Protein AF-A0A1Q9P280-F1 (afdb_monomer_lite)

Foldseek 3Di:
DKDKDKWWWADDPDQKIKTWDPLCSCVVLVDDFFKWWWFKQAPVRDTDTDIWGWDDDPSTIMTMDGPRRDHHGDMIMIITDSVRGDHDPPPPPPPPPDPPDDDPDPDDDDDDDDD

Structure (mmCIF, N/CA/C/O backbone):
data_AF-A0A1Q9P280-F1
#
_entry.id   AF-A0A1Q9P280-F1
#
loop_
_atom_site.group_PDB
_atom_site.id
_atom_site.type_symbol
_atom_site.label_atom_id
_atom_site.label_alt_id
_atom_site.label_comp_id
_atom_site.label_asym_id
_atom_site.label_entity_id
_atom_site.label_seq_id
_atom_site.pdbx_PDB_ins_code
_atom_site.Cartn_x
_atom_site.Cartn_y
_atom_site.Cartn_z
_atom_site.occupancy
_atom_site.B_iso_or_equiv
_atom_site.auth_seq_id
_atom_site.auth_comp_id
_atom_site.auth_asym_id
_atom_site.auth_atom_id
_atom_site.pdbx_PDB_model_num
ATOM 1 N N . MET A 1 1 ? 2.061 -10.268 13.185 1.00 80.62 1 MET A N 1
ATOM 2 C CA . MET A 1 1 ? 1.981 -10.887 11.839 1.00 80.62 1 MET A CA 1
ATOM 3 C C . MET A 1 1 ? 1.712 -9.777 10.831 1.00 80.62 1 MET A C 1
ATOM 5 O O . MET A 1 1 ? 0.845 -8.961 11.129 1.00 80.62 1 MET A O 1
ATOM 9 N N . PRO A 1 2 ? 2.454 -9.678 9.710 1.00 90.19 2 PRO A N 1
ATOM 10 C CA . PRO A 1 2 ? 2.197 -8.636 8.722 1.00 90.19 2 PRO A CA 1
ATOM 11 C C . PRO A 1 2 ? 0.849 -8.878 8.042 1.00 90.19 2 PRO A C 1
ATOM 13 O O . PRO A 1 2 ? 0.520 -10.010 7.684 1.00 90.19 2 PRO A O 1
ATOM 16 N N . LEU A 1 3 ? 0.091 -7.807 7.838 1.00 93.56 3 LEU A N 1
ATOM 17 C CA . LEU A 1 3 ? -1.048 -7.810 6.931 1.00 93.56 3 LEU A CA 1
ATOM 18 C C . LEU A 1 3 ? -0.503 -7.824 5.499 1.00 93.56 3 LEU A C 1
ATOM 20 O O . LEU A 1 3 ? 0.485 -7.147 5.214 1.00 93.56 3 LEU A O 1
ATOM 24 N N . ARG A 1 4 ? -1.140 -8.582 4.607 1.00 92.88 4 ARG A N 1
ATOM 25 C CA . ARG A 1 4 ? -0.779 -8.702 3.189 1.00 92.88 4 ARG A CA 1
ATOM 26 C C . ARG A 1 4 ? -2.007 -8.513 2.321 1.00 92.88 4 ARG A C 1
ATOM 28 O O . ARG A 1 4 ? -3.068 -9.041 2.640 1.00 92.88 4 ARG A O 1
ATOM 35 N N . PHE A 1 5 ? -1.867 -7.769 1.232 1.00 92.81 5 PHE A N 1
ATOM 36 C CA . PHE A 1 5 ? -2.932 -7.624 0.249 1.00 92.81 5 PHE A CA 1
ATOM 37 C C . PHE A 1 5 ? -2.369 -7.300 -1.131 1.00 92.81 5 PHE A C 1
ATOM 39 O O . PHE A 1 5 ? -1.328 -6.657 -1.277 1.00 92.81 5 PHE A O 1
ATOM 46 N N . LEU A 1 6 ? -3.101 -7.733 -2.152 1.00 93.31 6 LEU A N 1
ATOM 47 C CA . LEU A 1 6 ? -2.813 -7.400 -3.537 1.00 93.31 6 LEU A CA 1
ATOM 48 C C . LEU A 1 6 ? -3.513 -6.095 -3.903 1.00 93.31 6 LEU A C 1
ATOM 50 O O . LEU A 1 6 ? -4.683 -5.878 -3.579 1.00 93.31 6 LEU A O 1
ATOM 54 N N . THR A 1 7 ? -2.803 -5.227 -4.609 1.00 93.06 7 THR A N 1
ATOM 55 C CA . THR A 1 7 ? -3.359 -3.966 -5.094 1.00 93.06 7 THR A CA 1
ATOM 56 C C . THR A 1 7 ? -2.774 -3.608 -6.449 1.00 93.06 7 THR A C 1
ATOM 58 O O . THR A 1 7 ? -1.673 -4.029 -6.812 1.00 93.06 7 THR A O 1
ATOM 61 N N . ARG A 1 8 ? -3.544 -2.851 -7.231 1.00 94.31 8 ARG A N 1
ATOM 62 C CA . ARG A 1 8 ? -3.120 -2.388 -8.548 1.00 94.31 8 ARG A CA 1
ATOM 63 C C . ARG A 1 8 ? -2.436 -1.034 -8.415 1.00 94.31 8 ARG A C 1
ATOM 65 O O . ARG A 1 8 ? -3.012 -0.093 -7.866 1.00 94.31 8 ARG A O 1
ATOM 72 N N . LEU A 1 9 ? -1.235 -0.928 -8.973 1.00 94.00 9 LEU A N 1
ATOM 73 C CA . LEU A 1 9 ? -0.502 0.327 -9.016 1.00 94.00 9 LEU A CA 1
ATOM 74 C C . LEU A 1 9 ? -1.144 1.310 -9.994 1.00 94.00 9 LEU A C 1
ATOM 76 O O . LEU A 1 9 ? -1.560 0.960 -11.100 1.00 94.00 9 LEU A O 1
ATOM 80 N N . THR A 1 10 ? -1.175 2.568 -9.585 1.00 94.00 10 THR A N 1
ATOM 81 C CA . THR A 1 10 ? -1.586 3.717 -10.387 1.00 94.00 10 THR A CA 1
ATOM 82 C C . THR A 1 10 ? -0.386 4.639 -10.556 1.00 94.00 10 THR A C 1
ATOM 84 O O . THR A 1 10 ? 0.394 4.825 -9.619 1.00 94.00 10 THR A O 1
ATOM 87 N N . LYS A 1 11 ? -0.229 5.233 -11.744 1.00 91.19 11 LYS A N 1
ATOM 88 C CA . LYS A 1 11 ? 0.828 6.221 -11.991 1.00 91.19 11 LYS A CA 1
ATOM 89 C C . LYS A 1 11 ? 0.677 7.393 -11.011 1.00 91.19 11 LYS A C 1
ATOM 91 O O . LYS A 1 11 ? -0.389 8.003 -10.945 1.00 91.19 11 LYS A O 1
ATOM 96 N N . GLY A 1 12 ? 1.725 7.658 -10.235 1.00 87.31 12 GLY A N 1
ATOM 97 C CA . GLY A 1 12 ? 1.809 8.802 -9.333 1.00 87.31 12 GLY A CA 1
ATOM 98 C C . GLY A 1 12 ? 2.469 10.013 -9.989 1.00 87.31 12 GLY A C 1
ATOM 99 O O . GLY A 1 12 ? 2.656 10.055 -11.205 1.00 87.31 12 GLY A O 1
ATOM 100 N N . ALA A 1 13 ? 2.816 10.998 -9.162 1.00 82.81 13 ALA A N 1
ATOM 101 C CA . ALA A 1 13 ? 3.652 12.129 -9.555 1.00 82.81 13 ALA A CA 1
ATOM 102 C C . ALA A 1 13 ? 5.119 11.855 -9.184 1.00 82.81 13 ALA A C 1
ATOM 104 O O . ALA A 1 13 ? 5.391 11.299 -8.117 1.00 82.81 13 ALA A O 1
ATOM 105 N N . GLY A 1 14 ? 6.050 12.281 -10.043 1.00 82.81 14 GLY A N 1
ATOM 106 C CA . GLY A 1 14 ? 7.485 12.036 -9.863 1.00 82.81 14 GLY A CA 1
ATOM 107 C C . GLY A 1 14 ? 7.837 10.546 -9.900 1.00 82.81 14 GLY A C 1
ATOM 108 O O . GLY A 1 14 ? 7.174 9.773 -10.583 1.00 82.81 14 GLY A O 1
ATOM 109 N N . HIS A 1 15 ? 8.851 10.152 -9.127 1.00 85.81 15 HIS A N 1
ATOM 110 C CA . HIS A 1 15 ? 9.418 8.794 -9.093 1.00 85.81 15 HIS A CA 1
ATOM 111 C C . HIS A 1 15 ? 8.659 7.817 -8.178 1.00 85.81 15 HIS A C 1
ATOM 113 O O . HIS A 1 15 ? 9.263 7.011 -7.463 1.00 85.81 15 HIS A O 1
ATOM 119 N N . TYR A 1 16 ? 7.326 7.899 -8.165 1.00 90.06 16 TYR A N 1
ATOM 120 C CA . TYR A 1 16 ? 6.493 7.072 -7.293 1.00 90.06 16 TYR A CA 1
ATOM 121 C C . TYR A 1 16 ? 5.258 6.518 -8.004 1.00 90.06 16 TYR A C 1
ATOM 123 O O . TYR A 1 16 ? 4.640 7.141 -8.873 1.00 90.06 16 TYR A O 1
ATOM 131 N N . HIS A 1 17 ? 4.836 5.344 -7.553 1.00 93.19 17 HIS A N 1
ATOM 132 C CA . HIS A 1 17 ? 3.534 4.771 -7.850 1.00 93.19 17 HIS A CA 1
ATOM 133 C C . HIS A 1 17 ? 2.617 4.868 -6.635 1.00 93.19 17 HIS A C 1
ATOM 135 O O . HIS A 1 17 ? 3.049 4.960 -5.486 1.00 93.19 17 HIS A O 1
ATOM 141 N N . ILE A 1 18 ? 1.320 4.890 -6.910 1.00 95.06 18 ILE A N 1
ATOM 142 C CA . ILE A 1 18 ? 0.267 5.012 -5.912 1.00 95.06 18 ILE A CA 1
ATOM 143 C C . ILE A 1 18 ? -0.490 3.695 -5.852 1.00 95.06 18 ILE A C 1
ATOM 145 O O . ILE A 1 18 ? -0.767 3.087 -6.885 1.00 95.06 18 ILE A O 1
ATOM 149 N N . PHE A 1 19 ? -0.889 3.294 -4.654 1.00 95.2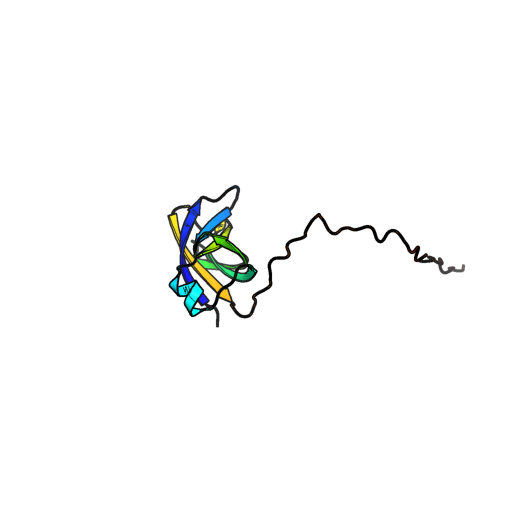5 19 PHE A N 1
ATOM 150 C CA . PHE A 1 19 ? -1.852 2.221 -4.468 1.00 95.25 19 PHE A CA 1
ATOM 151 C C . PHE A 1 19 ? -2.981 2.661 -3.546 1.00 95.25 19 PHE A C 1
ATOM 153 O O . PHE A 1 19 ? -2.830 3.567 -2.721 1.00 95.25 19 PHE A O 1
ATOM 160 N N . TYR A 1 20 ? -4.110 1.978 -3.681 1.00 95.62 20 TYR A N 1
ATOM 161 C CA . TYR A 1 20 ? -5.256 2.144 -2.802 1.00 95.62 20 TYR A CA 1
ATOM 162 C C . TYR A 1 20 ? -5.421 0.895 -1.956 1.00 95.62 20 TYR A C 1
ATOM 164 O O . TYR A 1 20 ? -5.238 -0.230 -2.434 1.00 95.62 20 TYR A O 1
ATOM 172 N N . ILE A 1 21 ? -5.760 1.107 -0.692 1.00 95.12 21 ILE A N 1
ATOM 173 C CA . ILE A 1 21 ? -6.098 0.022 0.216 1.00 95.12 21 ILE A CA 1
ATOM 174 C C . ILE A 1 21 ? -7.549 -0.383 -0.073 1.00 95.12 21 ILE A C 1
ATOM 176 O O . ILE A 1 21 ? -8.424 0.484 -0.140 1.00 95.12 21 ILE A O 1
ATOM 180 N N . PRO A 1 22 ? -7.848 -1.673 -0.288 1.00 91.69 22 PRO A N 1
ATOM 181 C CA . PRO A 1 22 ? -9.230 -2.110 -0.413 1.00 91.69 22 PRO A CA 1
ATOM 182 C C . PRO A 1 22 ? -10.012 -1.808 0.871 1.00 91.69 22 PRO A C 1
ATOM 184 O O . PRO A 1 22 ? -9.493 -1.996 1.971 1.00 91.69 22 PRO A O 1
ATOM 187 N N . LYS A 1 23 ? -11.271 -1.369 0.749 1.00 91.06 23 LYS A N 1
ATOM 188 C CA . LYS A 1 23 ? -12.094 -0.959 1.902 1.00 91.06 23 LYS A CA 1
ATOM 189 C C . LYS A 1 23 ? -12.157 -2.038 2.992 1.00 91.06 23 LYS A C 1
ATOM 191 O O . LYS A 1 23 ? -11.918 -1.739 4.153 1.00 91.06 23 LYS A O 1
ATOM 196 N N . TYR A 1 24 ? -12.356 -3.298 2.602 1.00 90.00 24 TYR A N 1
ATOM 197 C CA .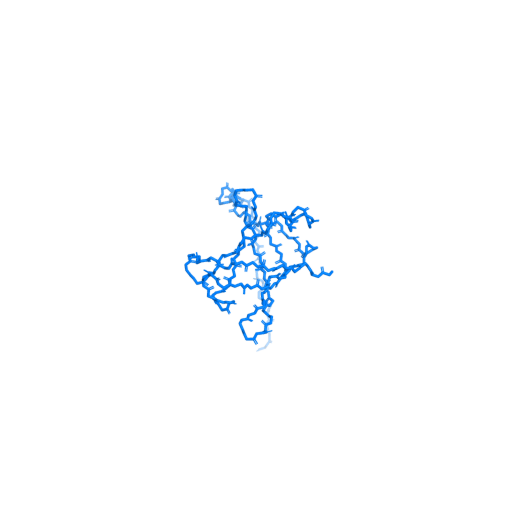 TYR A 1 24 ? -12.390 -4.420 3.544 1.00 90.00 24 TYR A CA 1
ATOM 198 C C . TYR A 1 24 ? -11.074 -4.594 4.321 1.00 90.00 24 TYR A C 1
ATOM 200 O O . TYR A 1 24 ? -11.113 -4.940 5.492 1.00 90.00 24 TYR A O 1
ATOM 208 N N . VAL A 1 25 ? -9.914 -4.312 3.712 1.00 92.69 25 VAL A N 1
ATOM 209 C CA . VAL A 1 25 ? -8.606 -4.380 4.390 1.00 92.69 25 VAL A CA 1
ATOM 210 C C . VAL A 1 25 ? -8.493 -3.263 5.421 1.00 92.69 25 VAL A C 1
ATOM 212 O O . VAL A 1 25 ? -8.091 -3.508 6.556 1.00 92.69 25 VAL A O 1
ATOM 215 N N . LYS A 1 26 ? -8.861 -2.036 5.036 1.00 93.38 26 LYS A N 1
ATOM 216 C CA . LYS A 1 26 ? -8.858 -0.883 5.943 1.00 93.38 26 LYS A CA 1
ATOM 217 C C . LYS A 1 26 ? -9.737 -1.152 7.165 1.00 93.38 26 LYS A C 1
ATOM 219 O O . LYS A 1 26 ? -9.276 -0.941 8.283 1.00 93.38 26 LYS A O 1
ATOM 224 N N . ASP A 1 27 ? -10.960 -1.623 6.936 1.00 92.69 27 ASP A N 1
ATOM 225 C CA . ASP A 1 27 ? -11.962 -1.792 7.987 1.00 92.69 27 ASP A CA 1
ATOM 226 C C . ASP A 1 27 ? -11.633 -2.999 8.886 1.00 92.69 27 ASP A C 1
ATOM 228 O O . ASP A 1 27 ? -11.666 -2.871 10.106 1.00 92.69 27 ASP A O 1
ATOM 232 N N . PHE A 1 28 ? -11.221 -4.137 8.310 1.00 92.56 28 PHE A N 1
ATOM 233 C CA . PHE A 1 28 ? -10.868 -5.343 9.073 1.00 92.56 28 PHE A CA 1
ATOM 234 C C . PHE A 1 28 ? -9.641 -5.141 9.973 1.00 92.56 28 PHE A C 1
ATOM 236 O O . PHE A 1 28 ? -9.638 -5.575 11.121 1.00 92.56 28 PHE A O 1
ATOM 243 N N . TYR A 1 29 ? -8.601 -4.467 9.469 1.00 92.31 29 TYR A N 1
ATOM 244 C CA . TYR A 1 29 ? -7.364 -4.226 10.224 1.00 92.31 29 TYR A CA 1
ATOM 245 C C . TYR A 1 29 ? -7.351 -2.890 10.982 1.00 92.31 29 TYR A C 1
ATOM 247 O O . TYR A 1 29 ? -6.337 -2.552 11.592 1.00 92.31 29 TYR A O 1
ATOM 255 N N . GLY A 1 30 ? -8.434 -2.106 10.933 1.00 92.94 30 GLY A N 1
ATOM 256 C CA . GLY A 1 30 ? -8.518 -0.808 11.609 1.00 92.94 30 GLY A CA 1
ATOM 257 C C . GLY A 1 30 ? -7.432 0.185 11.176 1.00 92.94 30 GLY A C 1
ATOM 258 O O . GLY A 1 30 ? -6.897 0.924 12.008 1.00 92.94 30 GLY A O 1
ATOM 259 N N . LEU A 1 31 ? -7.065 0.184 9.889 1.00 94.50 31 LEU A N 1
ATOM 260 C CA . LEU A 1 31 ? -5.984 1.024 9.371 1.00 94.50 31 LEU A CA 1
ATOM 261 C C . LEU A 1 31 ? -6.369 2.506 9.385 1.00 94.50 31 LEU A C 1
ATOM 263 O O . LEU A 1 31 ? -7.499 2.889 9.077 1.00 94.50 31 LEU A O 1
ATOM 267 N N . LYS A 1 32 ? -5.387 3.353 9.689 1.00 95.31 32 LYS A N 1
ATOM 268 C CA . LYS A 1 32 ? -5.522 4.806 9.815 1.00 95.31 32 LYS A CA 1
ATOM 269 C C . LYS A 1 32 ? -4.549 5.502 8.869 1.00 95.31 32 LYS A C 1
ATOM 271 O O . LYS A 1 32 ? -3.564 4.918 8.426 1.00 95.31 32 LYS A O 1
ATOM 276 N N . SER A 1 33 ? -4.796 6.773 8.574 1.00 95.44 33 SER A N 1
ATOM 277 C CA . SER A 1 33 ? -3.763 7.619 7.974 1.00 95.44 33 SER A CA 1
ATOM 278 C C . SER A 1 33 ? -2.580 7.738 8.934 1.00 95.44 33 SER A C 1
ATOM 280 O O . SER A 1 33 ? -2.757 7.837 10.152 1.00 95.44 33 SER A O 1
ATOM 282 N N . GLY A 1 34 ? -1.365 7.709 8.407 1.00 95.19 34 GLY A N 1
ATOM 283 C CA . GLY A 1 34 ? -0.173 7.562 9.228 1.00 95.19 34 GLY A CA 1
ATOM 284 C C . GLY A 1 34 ? 0.941 6.864 8.483 1.00 95.19 34 GLY A C 1
ATOM 285 O O . GLY A 1 34 ? 0.860 6.615 7.286 1.00 95.19 34 GLY A O 1
ATOM 286 N N . SER A 1 35 ? 1.975 6.528 9.223 1.00 95.19 35 SER A N 1
ATOM 287 C CA . SER A 1 35 ? 3.096 5.743 8.751 1.00 95.19 35 SER A CA 1
ATOM 288 C C . SER A 1 35 ? 3.036 4.345 9.333 1.00 95.19 35 SER A C 1
ATOM 290 O O . SER A 1 35 ? 2.820 4.195 10.532 1.00 95.19 35 SER A O 1
ATOM 292 N N . TYR A 1 36 ? 3.374 3.354 8.523 1.00 95.69 36 TYR A N 1
ATOM 293 C CA . TYR A 1 36 ? 3.547 1.966 8.934 1.00 95.69 36 TYR A CA 1
ATOM 294 C C . TYR A 1 36 ? 4.914 1.462 8.475 1.00 95.69 36 TYR A C 1
ATOM 296 O O . TYR A 1 36 ? 5.417 1.885 7.434 1.00 95.69 36 TYR A O 1
ATOM 304 N N . MET 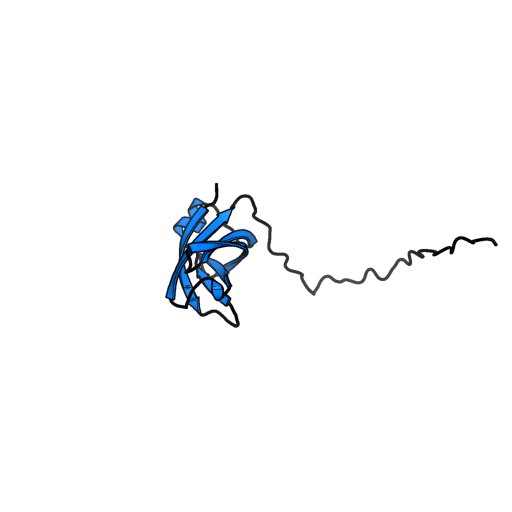A 1 37 ? 5.515 0.541 9.219 1.00 95.56 37 MET A N 1
ATOM 305 C CA . MET A 1 37 ? 6.572 -0.303 8.669 1.00 95.56 37 MET A CA 1
ATOM 306 C C . MET A 1 37 ? 5.938 -1.334 7.743 1.00 95.56 37 MET A C 1
ATOM 308 O O . MET A 1 37 ? 4.895 -1.916 8.058 1.00 95.56 37 MET A O 1
ATOM 312 N N . GLY A 1 38 ? 6.559 -1.565 6.596 1.00 94.38 38 GLY A N 1
ATOM 313 C CA . GLY A 1 38 ? 6.004 -2.449 5.592 1.00 94.38 38 GLY A CA 1
ATOM 314 C C . GLY A 1 38 ? 6.931 -2.621 4.406 1.00 94.38 38 GLY A C 1
ATOM 315 O O . GLY A 1 38 ? 8.138 -2.414 4.491 1.00 94.38 38 GLY A O 1
ATOM 316 N N . GLY A 1 39 ? 6.353 -3.006 3.284 1.00 93.50 39 GLY A N 1
ATOM 317 C CA . GLY A 1 39 ? 7.099 -3.192 2.065 1.00 93.50 39 GLY A CA 1
ATOM 318 C C . GLY A 1 39 ? 6.232 -3.626 0.905 1.00 93.50 39 GLY A C 1
ATOM 319 O O . GLY A 1 39 ? 5.011 -3.771 1.009 1.00 93.50 39 GLY A O 1
ATOM 320 N N . VAL A 1 40 ? 6.901 -3.830 -0.220 1.00 93.00 40 VAL A N 1
ATOM 321 C CA . VAL A 1 40 ? 6.288 -4.351 -1.438 1.00 93.00 40 VAL A CA 1
ATOM 322 C C . VAL A 1 40 ? 7.155 -5.468 -1.989 1.00 93.00 40 VAL A C 1
ATOM 324 O O . VAL A 1 40 ? 8.389 -5.392 -1.944 1.00 93.00 40 VAL A O 1
ATOM 327 N N . THR A 1 41 ? 6.505 -6.495 -2.514 1.00 88.56 41 THR A N 1
ATOM 328 C CA . THR A 1 41 ? 7.178 -7.531 -3.293 1.00 88.56 41 THR A CA 1
ATOM 329 C C . THR A 1 41 ? 7.401 -6.990 -4.704 1.00 88.56 41 THR A C 1
ATOM 331 O O . THR A 1 41 ? 6.448 -6.672 -5.418 1.00 88.56 41 THR A O 1
ATOM 334 N N . GLN A 1 42 ? 8.667 -6.815 -5.080 1.00 82.25 42 GLN A N 1
ATOM 335 C CA . GLN A 1 42 ? 9.088 -6.293 -6.377 1.00 82.25 42 GLN A CA 1
ATOM 336 C C . GLN A 1 42 ? 8.915 -7.341 -7.484 1.00 82.25 42 GLN A C 1
ATOM 338 O O . GLN A 1 42 ? 8.766 -8.537 -7.233 1.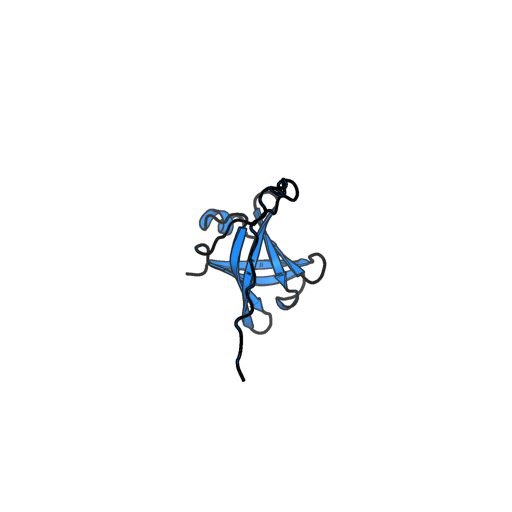00 82.25 42 GLN A O 1
ATOM 343 N N . LYS A 1 43 ? 9.008 -6.897 -8.743 1.00 74.25 43 LYS A N 1
ATOM 344 C CA . LYS A 1 43 ? 8.871 -7.754 -9.935 1.00 74.25 43 LYS A CA 1
ATOM 345 C C . LYS A 1 43 ? 9.845 -8.945 -9.969 1.00 74.25 43 LYS A C 1
ATOM 347 O O . LYS A 1 43 ? 9.516 -9.976 -10.542 1.00 74.25 43 LYS A O 1
ATOM 352 N N . ASN A 1 44 ? 11.032 -8.807 -9.383 1.00 81.00 44 ASN A N 1
ATOM 353 C CA . ASN A 1 44 ? 12.046 -9.867 -9.302 1.00 81.00 44 ASN A CA 1
ATOM 354 C C . ASN A 1 44 ? 11.815 -10.849 -8.133 1.00 81.00 44 ASN A C 1
ATOM 356 O O . ASN A 1 44 ? 12.661 -11.704 -7.891 1.00 81.00 44 ASN A O 1
ATOM 360 N N . GLY A 1 45 ? 10.708 -10.714 -7.394 1.00 78.31 45 GLY A N 1
ATOM 361 C CA . GLY A 1 45 ? 10.385 -11.536 -6.227 1.00 78.31 45 GLY A CA 1
ATOM 362 C C . GLY A 1 45 ? 11.050 -11.079 -4.925 1.00 78.31 45 GLY A C 1
ATOM 363 O O . GLY A 1 45 ? 10.747 -11.629 -3.868 1.00 78.31 45 GLY A O 1
ATOM 364 N N . LEU A 1 46 ? 11.918 -10.062 -4.959 1.00 84.94 46 LEU A N 1
ATOM 365 C CA . LEU A 1 46 ? 12.535 -9.520 -3.751 1.00 84.94 46 LEU A CA 1
ATOM 366 C C . LEU A 1 46 ? 11.551 -8.625 -2.995 1.00 84.94 46 LEU A C 1
ATOM 368 O O . LEU A 1 46 ? 10.805 -7.842 -3.581 1.00 84.94 46 LEU A O 1
ATOM 372 N N . SER A 1 47 ? 11.571 -8.714 -1.668 1.00 84.12 47 SER A N 1
ATOM 373 C CA . SER A 1 47 ? 10.801 -7.822 -0.801 1.00 84.12 47 SER A CA 1
ATOM 374 C C . SER A 1 47 ? 11.658 -6.634 -0.379 1.00 84.12 47 SER A C 1
ATOM 376 O O . SER A 1 47 ? 12.685 -6.811 0.273 1.00 84.12 47 SER A O 1
ATOM 378 N N . ALA A 1 48 ? 11.215 -5.421 -0.702 1.00 84.31 48 ALA A N 1
ATOM 379 C CA . ALA A 1 48 ? 11.828 -4.199 -0.191 1.00 84.31 48 ALA A CA 1
ATOM 380 C C . ALA A 1 48 ? 11.088 -3.746 1.074 1.00 84.31 48 ALA A C 1
ATOM 382 O O . ALA A 1 48 ? 9.881 -3.514 1.012 1.00 84.31 48 ALA A O 1
ATOM 383 N N . ASN A 1 49 ? 11.801 -3.610 2.197 1.00 88.94 49 ASN A N 1
ATOM 384 C CA . ASN A 1 49 ? 11.257 -3.112 3.464 1.00 88.94 49 ASN A CA 1
ATOM 385 C C . ASN A 1 49 ? 11.493 -1.602 3.584 1.00 88.94 49 ASN A C 1
ATOM 387 O O . ASN A 1 49 ? 12.622 -1.139 3.422 1.00 88.94 49 ASN A O 1
ATOM 391 N N . TYR A 1 50 ? 10.437 -0.840 3.847 1.00 89.69 50 TYR A N 1
ATOM 392 C CA . TYR A 1 50 ? 10.500 0.603 4.034 1.00 89.69 50 TYR A CA 1
ATOM 393 C C . TYR A 1 50 ? 9.265 1.132 4.775 1.00 89.69 50 TYR A C 1
ATOM 395 O O . TYR A 1 50 ? 8.301 0.423 5.072 1.00 89.69 50 TYR A O 1
ATOM 403 N N . ARG A 1 51 ? 9.308 2.425 5.092 1.00 92.25 51 ARG A N 1
ATOM 404 C CA . ARG A 1 51 ? 8.203 3.155 5.707 1.00 92.25 51 ARG A CA 1
ATOM 405 C C . ARG A 1 51 ? 7.121 3.448 4.664 1.00 92.25 51 ARG A C 1
ATOM 407 O O . ARG A 1 51 ? 7.393 4.113 3.668 1.00 92.25 51 ARG A O 1
ATOM 414 N N . ILE A 1 52 ? 5.900 2.981 4.903 1.00 93.69 52 ILE A N 1
ATOM 415 C CA . ILE A 1 52 ? 4.735 3.231 4.052 1.00 93.69 52 ILE A CA 1
ATOM 416 C C . ILE A 1 52 ? 3.887 4.327 4.687 1.00 93.69 52 ILE A C 1
ATOM 418 O O . ILE A 1 52 ? 3.268 4.126 5.734 1.00 93.69 52 ILE A O 1
ATOM 422 N N . ASP A 1 53 ? 3.829 5.476 4.021 1.00 93.94 53 ASP A N 1
ATOM 423 C CA . ASP A 1 53 ? 2.967 6.582 4.421 1.00 93.94 53 ASP A CA 1
ATOM 424 C C . ASP A 1 53 ? 1.597 6.475 3.738 1.00 93.94 53 ASP A C 1
ATOM 426 O O . ASP A 1 53 ? 1.478 6.478 2.507 1.00 93.94 53 ASP A O 1
ATOM 430 N N . LEU A 1 54 ? 0.552 6.400 4.558 1.00 95.25 54 LEU A N 1
ATOM 431 C CA . LEU A 1 54 ? -0.847 6.356 4.163 1.00 95.25 54 LEU A CA 1
ATOM 432 C C . LEU A 1 54 ? -1.510 7.714 4.387 1.00 95.25 54 LEU A C 1
ATOM 434 O O . LEU A 1 54 ? -1.530 8.253 5.493 1.00 95.25 54 LEU A O 1
ATOM 438 N N . SER A 1 55 ? -2.121 8.224 3.323 1.00 94.69 55 SER A N 1
ATOM 439 C CA . SER A 1 55 ? -2.957 9.428 3.324 1.00 94.69 55 SER A CA 1
ATOM 440 C C . SER A 1 55 ? -4.423 9.061 3.111 1.00 94.69 55 SER A C 1
ATOM 442 O O . SER A 1 55 ? -4.722 8.135 2.353 1.00 94.69 55 SER A O 1
ATOM 444 N N . THR A 1 56 ? -5.339 9.797 3.736 1.00 93.94 56 THR A N 1
ATOM 445 C CA . THR A 1 56 ? -6.776 9.648 3.479 1.00 93.94 56 THR A CA 1
ATOM 446 C C . THR A 1 56 ? -7.096 10.043 2.039 1.00 93.94 56 THR A C 1
ATOM 448 O O . THR A 1 56 ? -6.629 11.070 1.543 1.00 93.94 56 THR A O 1
ATOM 451 N N . TYR A 1 57 ? -7.889 9.221 1.354 1.00 92.00 57 TYR A N 1
ATOM 452 C CA . TYR A 1 57 ? -8.388 9.509 0.016 1.00 92.00 57 TYR A CA 1
ATOM 453 C C . TYR A 1 57 ? -9.828 9.021 -0.119 1.00 92.00 57 TYR A C 1
ATOM 455 O O . TYR A 1 57 ? -10.072 7.814 -0.202 1.00 92.00 57 TYR A O 1
ATOM 463 N N . ARG A 1 58 ? -10.777 9.965 -0.184 1.00 89.19 58 ARG A N 1
ATOM 464 C CA . ARG A 1 58 ? -12.218 9.664 -0.129 1.00 89.19 58 ARG A CA 1
ATOM 465 C C . ARG A 1 58 ? -12.493 8.755 1.083 1.00 89.19 58 ARG A C 1
ATOM 467 O O . ARG A 1 58 ? -11.992 9.039 2.167 1.00 89.19 58 ARG A O 1
ATOM 474 N N . ASP A 1 59 ? -13.181 7.634 0.888 1.00 87.31 59 ASP A N 1
ATOM 475 C CA . ASP A 1 59 ? -13.510 6.680 1.956 1.00 87.31 59 ASP A CA 1
ATOM 476 C C . ASP A 1 59 ? -12.421 5.628 2.221 1.00 87.31 59 ASP A C 1
ATOM 478 O O . ASP A 1 59 ? -12.604 4.721 3.042 1.00 87.31 59 ASP A O 1
ATOM 482 N N . THR A 1 60 ? -11.273 5.726 1.545 1.00 92.69 60 THR A N 1
ATOM 483 C CA . THR A 1 60 ? -10.167 4.775 1.678 1.00 92.69 60 THR A CA 1
ATOM 484 C C . THR A 1 60 ? -8.842 5.448 2.054 1.00 92.69 60 THR A C 1
ATOM 486 O O . THR A 1 60 ? -8.758 6.648 2.316 1.00 92.69 60 THR A O 1
ATOM 489 N N . LEU A 1 61 ? -7.788 4.641 2.124 1.00 95.75 61 LEU A N 1
ATOM 490 C CA . LEU A 1 61 ? -6.412 5.052 2.311 1.00 95.75 61 LEU A CA 1
ATOM 491 C C . LEU A 1 61 ? -5.631 4.857 1.013 1.00 95.75 61 LEU A C 1
ATOM 493 O O . LEU A 1 61 ? -5.841 3.909 0.249 1.00 95.75 61 LEU A O 1
ATOM 497 N N . ARG A 1 62 ? -4.697 5.772 0.791 1.00 95.38 62 ARG A N 1
ATOM 498 C CA . ARG A 1 62 ? -3.804 5.801 -0.358 1.00 95.38 62 ARG A CA 1
ATOM 499 C C . ARG A 1 62 ? -2.366 5.819 0.130 1.00 95.38 62 ARG A C 1
ATOM 501 O O . ARG A 1 62 ? -1.999 6.731 0.876 1.00 95.38 62 ARG A O 1
ATOM 508 N N . GLY A 1 63 ? -1.569 4.869 -0.343 1.00 94.69 63 GLY A N 1
ATOM 509 C CA . GLY A 1 63 ? -0.135 4.803 -0.082 1.00 94.69 63 GLY A CA 1
ATOM 510 C C . GLY A 1 63 ? 0.705 5.078 -1.324 1.00 94.69 63 GLY A C 1
ATOM 511 O O . GLY A 1 63 ? 0.196 5.137 -2.450 1.00 94.69 63 GLY A O 1
ATOM 512 N N . ARG A 1 64 ? 2.006 5.267 -1.103 1.00 92.69 64 ARG A N 1
ATOM 513 C CA . ARG A 1 64 ? 3.012 5.476 -2.151 1.00 92.69 64 ARG A CA 1
ATOM 514 C C . ARG A 1 64 ? 4.060 4.374 -2.089 1.00 92.69 64 ARG A C 1
ATOM 516 O O . ARG A 1 64 ? 4.433 3.941 -1.002 1.00 92.69 64 ARG A O 1
ATOM 523 N N . VAL A 1 65 ? 4.541 3.963 -3.252 1.00 90.88 65 VAL A N 1
ATOM 524 C CA . VAL A 1 65 ? 5.665 3.035 -3.412 1.00 90.88 65 VAL A CA 1
ATOM 525 C C . VAL A 1 65 ? 6.638 3.592 -4.445 1.00 90.88 65 VAL A C 1
ATOM 527 O O . VAL A 1 65 ? 6.255 4.401 -5.291 1.00 90.88 65 VAL A O 1
ATOM 530 N N . LEU A 1 66 ? 7.896 3.168 -4.380 1.00 87.38 66 LEU A N 1
ATOM 531 C CA . LEU A 1 66 ? 8.903 3.514 -5.386 1.00 87.38 66 LEU A CA 1
ATOM 532 C C . LEU A 1 66 ? 8.539 2.910 -6.751 1.00 87.38 66 LEU A C 1
ATOM 534 O O . LEU A 1 66 ? 7.933 1.841 -6.813 1.00 87.38 66 LEU A O 1
ATOM 538 N N . GLU A 1 67 ? 8.962 3.548 -7.844 1.00 87.38 67 GLU A N 1
ATOM 539 C CA . GLU A 1 67 ? 8.800 3.001 -9.206 1.00 87.38 67 GLU A CA 1
ATOM 540 C C . GLU A 1 67 ? 9.463 1.628 -9.385 1.00 87.38 67 GLU A C 1
ATOM 542 O O . GLU A 1 67 ? 9.004 0.814 -10.175 1.00 87.38 67 GLU A O 1
ATOM 547 N N . SER A 1 68 ? 10.487 1.303 -8.592 1.00 85.50 68 SER A N 1
ATOM 548 C CA . SER A 1 68 ? 11.110 -0.028 -8.604 1.00 85.50 68 SER A CA 1
ATOM 549 C C . SER A 1 68 ? 10.170 -1.161 -8.168 1.00 85.50 68 SER A C 1
ATOM 551 O O . SER A 1 68 ? 10.469 -2.331 -8.405 1.00 85.50 68 SER A O 1
ATOM 553 N N . ALA A 1 69 ? 9.026 -0.844 -7.551 1.00 85.62 69 ALA A N 1
ATOM 554 C CA . ALA A 1 69 ? 8.024 -1.830 -7.158 1.00 85.62 69 ALA A CA 1
ATOM 555 C C . ALA A 1 69 ? 7.358 -2.523 -8.359 1.00 85.62 69 ALA A C 1
ATOM 557 O O . ALA A 1 69 ? 6.946 -3.677 -8.250 1.00 85.62 69 ALA A O 1
ATOM 558 N N . GLY A 1 70 ? 7.232 -1.839 -9.499 1.00 85.88 70 GLY A N 1
ATOM 559 C CA . GLY A 1 70 ? 6.504 -2.347 -10.657 1.00 85.88 70 GLY A CA 1
ATOM 560 C C . GLY A 1 70 ? 6.199 -1.253 -11.672 1.00 85.88 70 GLY A C 1
ATOM 561 O O . GLY A 1 70 ? 6.813 -0.199 -11.663 1.00 85.88 70 GLY A O 1
ATOM 562 N N . PHE A 1 71 ? 5.226 -1.493 -12.546 1.00 88.19 71 PHE A N 1
ATOM 563 C CA . PHE A 1 71 ? 4.804 -0.507 -13.543 1.00 88.19 71 PHE A CA 1
ATOM 564 C C . PHE A 1 71 ? 3.380 -0.041 -13.250 1.00 88.19 71 PHE A C 1
ATOM 566 O O . PHE A 1 71 ? 2.610 -0.708 -12.558 1.00 88.19 71 PHE A O 1
ATOM 573 N N . SER A 1 72 ? 2.974 1.084 -13.835 1.00 89.62 72 SER A N 1
ATOM 574 C CA . SER A 1 72 ? 1.566 1.485 -13.798 1.00 89.62 72 SER A CA 1
ATOM 575 C C . SER A 1 72 ? 0.665 0.339 -14.279 1.00 89.62 72 SER A C 1
ATOM 577 O O . SER A 1 72 ? 0.952 -0.313 -15.283 1.00 89.62 72 SER A O 1
ATOM 579 N N . LYS A 1 73 ? -0.440 0.112 -13.564 1.00 91.31 73 LYS A N 1
ATOM 580 C CA . LYS A 1 73 ? -1.403 -0.983 -13.749 1.00 91.31 73 LYS A CA 1
ATOM 581 C C . LYS A 1 73 ? -0.912 -2.383 -13.366 1.00 91.31 73 LYS A C 1
ATOM 583 O O . LYS A 1 73 ? -1.740 -3.295 -13.437 1.00 91.31 73 LYS A O 1
ATOM 588 N N . SER A 1 74 ? 0.336 -2.588 -12.934 1.00 91.44 74 SER A N 1
ATOM 589 C CA . SER A 1 74 ? 0.757 -3.897 -12.415 1.00 91.44 74 SER A CA 1
ATOM 590 C C . SER A 1 74 ? 0.089 -4.197 -11.072 1.00 91.44 74 SER A C 1
ATOM 592 O O . SER A 1 74 ? -0.252 -3.287 -10.313 1.00 91.44 74 SER A O 1
ATOM 594 N N . ILE A 1 75 ? -0.118 -5.481 -10.787 1.00 91.50 75 ILE A N 1
ATOM 595 C CA . ILE A 1 75 ? -0.572 -5.950 -9.476 1.00 91.50 75 ILE A CA 1
ATOM 596 C C . ILE A 1 75 ? 0.672 -6.226 -8.640 1.00 91.50 75 ILE A C 1
ATOM 598 O O . ILE A 1 75 ? 1.597 -6.877 -9.123 1.00 91.50 75 ILE A O 1
ATOM 602 N N . VAL A 1 76 ? 0.694 -5.719 -7.412 1.00 91.75 76 VAL A N 1
ATOM 603 C CA . VAL A 1 76 ? 1.774 -5.962 -6.453 1.00 91.75 76 VAL A CA 1
ATOM 604 C C . VAL A 1 76 ? 1.199 -6.400 -5.115 1.00 91.75 76 VAL A C 1
ATOM 606 O O . VAL A 1 76 ? 0.082 -6.019 -4.753 1.00 91.75 76 VAL A O 1
ATOM 609 N N . GLU A 1 77 ? 1.974 -7.190 -4.381 1.00 92.69 77 GLU A N 1
ATOM 610 C CA . GLU A 1 77 ? 1.692 -7.491 -2.983 1.00 92.69 77 GLU A CA 1
ATOM 611 C C . GLU A 1 77 ? 2.310 -6.412 -2.100 1.00 92.69 77 GLU A C 1
ATOM 613 O O . GLU A 1 77 ? 3.524 -6.195 -2.119 1.00 92.69 77 GLU A O 1
ATOM 618 N N . VAL A 1 78 ? 1.462 -5.753 -1.315 1.00 94.06 78 VAL A N 1
ATOM 619 C CA . VAL A 1 78 ? 1.880 -4.839 -0.255 1.00 94.06 78 VAL A CA 1
ATOM 620 C C . VAL A 1 78 ? 1.710 -5.553 1.074 1.00 94.06 78 VAL A C 1
ATOM 622 O O . VAL A 1 78 ? 0.670 -6.167 1.338 1.00 94.06 78 VAL A O 1
ATOM 625 N N . TRP A 1 79 ? 2.720 -5.439 1.928 1.00 94.00 79 TRP A N 1
ATOM 626 C CA . TRP A 1 79 ? 2.662 -5.933 3.292 1.00 94.00 79 TRP A CA 1
ATOM 627 C C . TRP A 1 79 ? 2.981 -4.827 4.289 1.00 94.00 79 TRP A C 1
ATOM 629 O O . TRP A 1 79 ? 3.810 -3.959 4.034 1.00 94.00 79 TRP A O 1
ATOM 639 N N . MET A 1 80 ? 2.284 -4.826 5.420 1.00 95.19 80 MET A N 1
ATOM 640 C CA . MET A 1 80 ? 2.410 -3.796 6.454 1.00 95.19 80 MET A CA 1
ATOM 641 C C . MET A 1 80 ? 2.265 -4.420 7.835 1.00 95.19 80 MET A C 1
ATOM 643 O O . MET A 1 80 ? 1.562 -5.416 7.997 1.00 95.19 80 MET A O 1
ATOM 647 N N . TYR A 1 81 ? 2.890 -3.807 8.833 1.00 94.94 81 TYR A N 1
ATOM 648 C CA . TYR A 1 81 ? 2.778 -4.176 10.241 1.00 94.94 81 TYR A CA 1
ATOM 649 C C . TYR A 1 81 ? 1.841 -3.187 10.957 1.00 94.94 81 TYR A C 1
ATOM 651 O O . TYR A 1 81 ? 2.270 -2.068 11.250 1.00 94.94 81 TYR A O 1
ATOM 659 N N . PRO A 1 82 ? 0.557 -3.530 11.201 1.00 93.81 82 PRO A N 1
ATOM 660 C CA . PRO A 1 82 ? -0.421 -2.587 11.761 1.00 93.81 82 PRO A CA 1
ATOM 661 C C . PRO A 1 82 ? -0.020 -2.000 13.122 1.00 93.81 82 PRO A C 1
ATOM 663 O O . PRO A 1 82 ? -0.306 -0.840 13.409 1.00 93.81 82 PRO A O 1
ATOM 666 N N . ASP A 1 83 ? 0.682 -2.791 13.929 1.00 93.75 83 ASP A N 1
ATOM 667 C CA . ASP A 1 83 ? 1.227 -2.463 15.250 1.00 93.75 83 ASP A CA 1
ATOM 668 C C . ASP A 1 83 ? 2.344 -1.410 15.212 1.00 93.75 83 ASP A C 1
ATOM 670 O O . ASP A 1 83 ? 2.629 -0.764 16.216 1.00 93.75 83 ASP A O 1
ATOM 674 N N . THR A 1 84 ? 2.943 -1.177 14.044 1.00 95.38 84 THR A N 1
ATOM 675 C CA . THR A 1 84 ? 4.007 -0.175 13.859 1.00 95.38 84 THR A CA 1
ATOM 676 C C . THR A 1 84 ? 3.483 1.209 13.475 1.00 95.38 84 THR A C 1
ATOM 678 O O . THR A 1 84 ? 4.269 2.077 13.080 1.00 95.38 84 THR A O 1
ATOM 681 N N . TRP A 1 85 ? 2.165 1.420 13.565 1.00 96.12 85 TRP A N 1
ATOM 682 C CA . TRP A 1 85 ? 1.538 2.686 13.208 1.00 96.12 85 TRP A CA 1
ATOM 683 C C . TRP A 1 85 ? 2.135 3.859 13.986 1.00 96.12 85 TRP A C 1
ATOM 685 O O . TRP A 1 85 ? 2.234 3.846 15.214 1.00 96.12 85 TRP A O 1
ATOM 695 N N . LYS A 1 86 ? 2.467 4.918 13.251 1.00 94.75 86 LYS A N 1
ATOM 696 C CA . LYS A 1 86 ? 2.828 6.225 13.796 1.00 94.75 86 LYS A CA 1
ATOM 697 C C . LYS A 1 86 ? 1.964 7.301 13.139 1.00 94.75 86 LYS A C 1
ATOM 699 O O . LYS A 1 86 ? 1.761 7.241 11.922 1.00 94.75 86 LYS A O 1
ATOM 704 N N . PRO A 1 87 ? 1.480 8.304 13.888 1.00 92.50 87 PRO A N 1
ATOM 705 C CA . PRO A 1 87 ? 0.761 9.426 13.293 1.00 92.50 87 PRO A CA 1
ATOM 706 C C . PRO A 1 87 ? 1.652 10.151 12.272 1.00 92.50 87 PRO A C 1
ATOM 708 O O . PRO A 1 87 ? 2.877 10.205 12.428 1.00 92.50 87 PRO A O 1
ATOM 711 N N . GLN A 1 88 ? 1.051 10.692 11.205 1.00 80.50 88 GLN A N 1
ATOM 712 C CA . GLN A 1 88 ? 1.792 11.582 10.311 1.00 80.50 88 GLN A CA 1
ATOM 713 C C . GLN A 1 88 ? 2.191 12.830 11.098 1.00 80.50 88 GLN A C 1
ATOM 715 O O . GLN A 1 88 ? 1.356 13.448 11.756 1.00 80.50 88 GLN A O 1
ATOM 720 N N . VAL A 1 89 ? 3.473 13.187 11.043 1.00 69.88 89 VAL A N 1
ATOM 721 C CA . VAL A 1 89 ? 3.949 14.447 11.611 1.00 69.88 89 VAL A CA 1
ATOM 722 C C . VAL A 1 89 ? 3.555 15.542 10.630 1.00 69.88 89 VAL A C 1
ATOM 724 O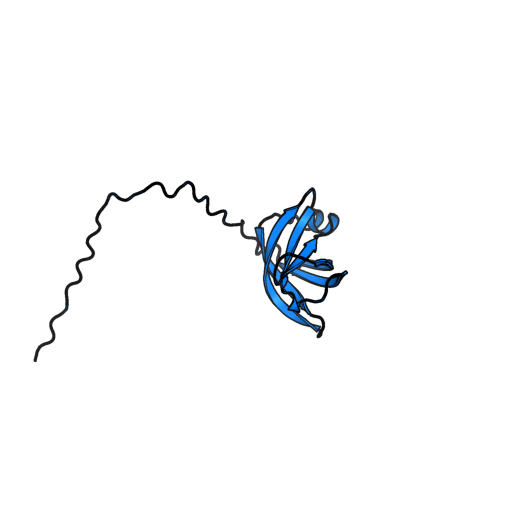 O . VAL A 1 89 ? 4.263 15.797 9.657 1.00 69.88 89 VAL A O 1
ATOM 727 N N . THR A 1 90 ? 2.406 16.168 10.858 1.00 55.03 90 THR A N 1
ATOM 728 C CA . THR A 1 90 ? 2.106 17.458 10.244 1.00 55.03 90 THR A CA 1
ATOM 729 C C . THR A 1 90 ? 2.970 18.474 10.976 1.00 55.03 90 THR A C 1
ATOM 731 O O . THR A 1 90 ? 2.673 18.849 12.109 1.00 55.03 90 THR A O 1
ATOM 734 N N . MET A 1 91 ? 4.100 18.865 10.387 1.00 48.06 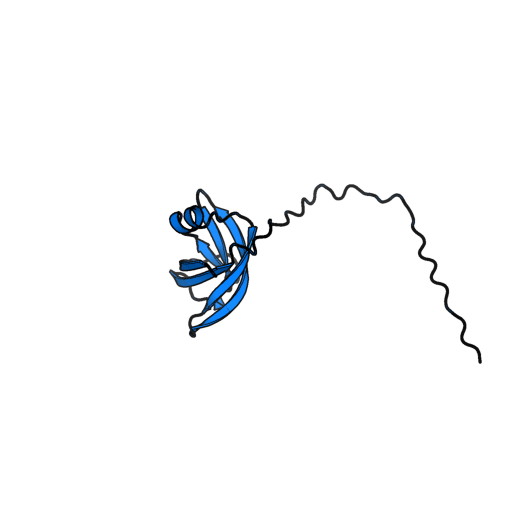91 MET A N 1
ATOM 735 C CA . MET A 1 91 ? 4.766 20.082 10.835 1.00 48.06 91 MET A CA 1
ATOM 736 C C . MET A 1 91 ? 3.864 21.240 10.418 1.00 48.06 91 MET A C 1
ATOM 738 O O . MET A 1 91 ? 3.938 21.705 9.283 1.00 48.06 91 MET A O 1
ATOM 742 N N . ASP A 1 92 ? 2.975 21.666 11.313 1.00 40.06 92 ASP A N 1
ATOM 743 C CA . ASP A 1 92 ? 2.295 22.945 11.163 1.00 40.06 92 ASP A CA 1
ATOM 744 C C . ASP A 1 92 ? 3.376 24.026 11.130 1.00 40.06 92 ASP A C 1
ATOM 746 O O . ASP A 1 92 ? 3.969 24.381 12.152 1.00 40.06 92 ASP A O 1
ATOM 750 N N . SER A 1 93 ? 3.620 24.591 9.949 1.00 45.44 93 SER A N 1
ATOM 751 C CA . SER A 1 93 ? 4.510 25.739 9.743 1.00 45.44 93 SER A CA 1
ATOM 752 C C . SER A 1 93 ? 4.049 27.008 10.484 1.00 45.44 93 SER A C 1
ATOM 754 O O . SER A 1 93 ? 4.680 28.053 10.367 1.00 45.44 93 SER A O 1
ATOM 756 N N . THR A 1 94 ? 2.961 26.938 11.258 1.00 40.69 94 THR A N 1
ATOM 757 C CA . THR A 1 94 ? 2.290 28.073 11.909 1.00 40.69 94 THR A CA 1
ATOM 758 C C . THR A 1 94 ? 2.448 28.084 13.440 1.00 40.69 94 THR A C 1
ATOM 760 O O . THR A 1 94 ? 1.947 28.989 14.099 1.00 40.69 94 THR A O 1
ATOM 763 N N . LYS A 1 95 ? 3.203 27.151 14.040 1.00 41.09 95 LYS A N 1
ATOM 764 C CA . LYS A 1 95 ? 3.617 27.243 15.459 1.00 41.09 95 LYS A CA 1
ATOM 765 C C . LYS A 1 95 ? 5.126 27.087 15.652 1.00 41.09 95 LYS A C 1
ATOM 767 O O . LYS A 1 95 ? 5.592 26.365 16.521 1.00 41.09 95 LYS A O 1
ATOM 772 N N . MET A 1 96 ? 5.898 27.852 14.886 1.00 38.94 96 MET A N 1
ATOM 773 C CA . MET A 1 96 ? 7.191 28.359 15.356 1.00 38.94 96 MET A CA 1
ATOM 774 C C . MET A 1 96 ? 6.964 29.763 15.932 1.00 38.94 96 MET A C 1
ATOM 776 O O . MET A 1 96 ? 7.473 30.757 15.423 1.00 38.94 96 MET A O 1
ATOM 780 N N . SER A 1 97 ? 6.152 29.867 16.990 1.00 32.59 97 SER A N 1
ATOM 781 C CA . SER A 1 97 ? 6.182 31.054 17.843 1.00 32.59 97 SER A CA 1
ATOM 782 C C . SER A 1 97 ? 7.485 30.998 18.630 1.00 32.59 97 SER A C 1
ATOM 784 O O . SER A 1 97 ? 7.592 30.294 19.632 1.00 32.59 97 SER A O 1
ATOM 786 N N . ILE A 1 98 ? 8.489 31.670 18.075 1.00 38.00 98 ILE A N 1
ATOM 787 C CA . ILE A 1 98 ? 9.562 32.394 18.753 1.00 38.00 98 ILE A CA 1
ATOM 788 C C . ILE A 1 98 ? 9.499 32.227 20.281 1.00 38.00 98 ILE A C 1
ATOM 790 O O . ILE A 1 98 ? 8.843 32.985 20.986 1.00 38.00 98 ILE A O 1
ATOM 794 N N . LEU A 1 99 ? 10.244 31.253 20.796 1.00 39.25 99 LEU A N 1
ATOM 795 C CA . LEU A 1 99 ? 10.906 31.388 22.090 1.00 39.25 99 LEU A CA 1
ATOM 796 C C . LEU A 1 99 ? 12.362 31.792 21.815 1.00 39.25 99 LEU A C 1
ATOM 798 O O . LEU A 1 99 ? 13.302 31.123 22.233 1.00 39.25 99 LEU A O 1
ATOM 802 N N . SER A 1 100 ? 12.562 32.905 21.091 1.00 44.91 100 SER A N 1
ATOM 803 C CA . SER A 1 100 ? 13.791 33.691 21.240 1.00 44.91 100 SER A CA 1
ATOM 804 C C . SER A 1 100 ? 13.631 34.503 22.518 1.00 44.91 100 SER A C 1
ATOM 806 O O . SER A 1 100 ? 13.051 35.587 22.534 1.00 44.91 100 SER A O 1
ATOM 808 N N . GLY A 1 101 ? 14.051 33.915 23.627 1.00 42.69 101 GLY A N 1
ATOM 809 C CA . GLY A 1 101 ? 13.857 34.540 24.925 1.00 42.69 101 GLY A CA 1
ATOM 810 C C . GLY A 1 101 ? 14.317 33.659 26.065 1.00 42.69 101 GLY A C 1
ATOM 811 O O . GLY A 1 101 ? 13.548 33.434 26.990 1.00 42.69 101 GLY A O 1
ATOM 812 N N . LYS A 1 102 ? 15.535 33.118 25.960 1.00 38.12 102 LYS A N 1
ATOM 813 C CA . LYS A 1 102 ? 16.477 32.931 27.074 1.00 38.12 102 LYS A CA 1
ATOM 814 C C . LYS A 1 102 ? 17.788 32.381 26.522 1.00 38.12 102 LYS A C 1
ATOM 816 O O . LYS A 1 102 ? 17.924 31.218 26.160 1.00 38.12 102 LYS A O 1
ATOM 821 N N . GLN A 1 103 ? 18.730 33.302 26.433 1.00 37.34 103 GLN A N 1
ATOM 822 C CA . GLN A 1 103 ? 20.160 33.096 26.319 1.00 37.34 103 GLN A CA 1
ATOM 823 C C . GLN A 1 103 ? 20.602 32.048 27.356 1.00 37.34 103 GLN A C 1
ATOM 825 O O . GLN A 1 103 ? 20.633 32.326 28.549 1.00 37.34 103 GLN A O 1
ATOM 830 N N . CYS A 1 104 ? 20.910 30.830 26.905 1.00 33.72 104 CYS A N 1
ATOM 831 C CA . CYS A 1 104 ? 21.718 29.881 27.666 1.00 33.72 104 CYS A CA 1
ATOM 832 C C . CYS A 1 104 ? 23.101 29.852 27.020 1.00 33.72 104 CYS A C 1
ATOM 834 O O . CYS A 1 104 ? 23.374 29.115 26.074 1.00 33.72 104 CYS A O 1
ATOM 836 N N . GLU A 1 105 ? 23.938 30.740 27.537 1.00 34.62 105 GLU A N 1
ATOM 837 C CA . GLU A 1 105 ? 25.376 30.817 27.348 1.00 34.62 105 GLU A CA 1
ATOM 838 C C . GLU A 1 105 ? 26.011 29.443 27.644 1.00 34.62 105 GLU A C 1
ATOM 840 O O . GLU A 1 105 ? 26.114 29.022 28.795 1.00 34.62 105 GLU A O 1
ATOM 845 N N . LYS A 1 106 ? 26.426 28.705 26.609 1.00 40.88 106 LYS A N 1
ATOM 846 C CA . LYS A 1 106 ? 27.365 27.591 26.784 1.00 40.88 106 LYS A CA 1
ATOM 847 C C . LYS A 1 106 ? 28.773 28.166 26.694 1.00 40.88 106 LYS A C 1
ATOM 849 O O . LYS A 1 106 ? 29.317 28.316 25.604 1.00 40.88 106 LYS A O 1
ATOM 854 N N . LYS A 1 107 ? 29.338 28.507 27.856 1.00 34.97 107 LYS A N 1
ATOM 855 C CA . LYS A 1 107 ? 30.769 28.784 28.023 1.00 34.97 107 LYS A CA 1
ATOM 856 C C . LYS A 1 107 ? 31.563 27.575 27.530 1.00 34.97 107 LYS A C 1
ATOM 858 O O . LYS A 1 107 ? 31.493 26.503 28.126 1.00 34.97 107 LYS A O 1
ATOM 863 N N . TYR A 1 108 ? 32.306 27.755 26.446 1.00 33.53 108 TYR A N 1
ATOM 864 C CA . TYR A 1 108 ? 33.363 26.839 26.043 1.00 33.53 108 TYR A CA 1
ATOM 865 C C . TYR A 1 108 ? 34.636 27.305 26.755 1.00 33.53 108 TYR A C 1
ATOM 867 O O . TYR A 1 108 ? 35.156 28.376 26.452 1.00 33.53 108 TYR A O 1
ATOM 875 N N . VAL A 1 109 ? 35.084 26.552 27.759 1.00 38.56 109 VAL A N 1
ATOM 876 C CA . VAL A 1 109 ? 36.371 26.777 28.431 1.00 38.56 109 VAL A CA 1
ATOM 877 C C . VAL A 1 109 ? 37.390 25.871 27.738 1.00 38.56 109 VAL A C 1
ATOM 879 O O . VAL A 1 109 ? 37.258 24.652 27.856 1.00 38.56 109 VAL A O 1
ATOM 882 N N . PRO A 1 110 ? 38.372 26.398 26.987 1.00 43.53 110 PRO A N 1
ATOM 883 C CA . PRO A 1 110 ? 39.465 25.572 26.499 1.00 43.53 110 PRO A CA 1
ATOM 884 C C . PRO A 1 110 ? 40.366 25.180 27.678 1.00 43.53 110 PRO A C 1
ATOM 886 O O . PRO A 1 110 ? 40.895 26.030 28.393 1.00 43.53 110 PRO A O 1
ATOM 889 N N . VAL A 1 111 ? 40.489 23.870 27.892 1.00 42.69 111 VAL A N 1
ATOM 890 C CA . VAL A 1 111 ? 41.409 23.249 28.848 1.00 42.69 111 VAL A CA 1
ATOM 891 C C . VAL A 1 111 ? 42.836 23.463 28.348 1.00 42.69 111 VAL A C 1
ATOM 893 O O . VAL A 1 111 ? 43.151 23.148 27.203 1.00 42.69 111 VAL A O 1
ATOM 896 N N . ALA A 1 112 ? 43.675 24.029 29.213 1.00 42.81 112 ALA A N 1
ATOM 897 C CA . ALA A 1 112 ? 45.098 24.218 28.987 1.00 42.81 112 ALA A CA 1
ATOM 898 C C . ALA A 1 112 ? 45.803 22.875 28.744 1.00 42.81 112 ALA A C 1
ATOM 900 O O . ALA A 1 112 ? 45.531 21.884 29.422 1.00 42.81 112 ALA A O 1
ATOM 901 N N . SER A 1 113 ? 46.747 22.856 27.808 1.00 40.25 113 SER A N 1
ATOM 902 C CA . SER A 1 113 ? 47.791 21.836 27.743 1.00 40.25 113 SER A CA 1
ATOM 903 C C . SER A 1 113 ? 49.137 22.555 27.783 1.00 40.25 113 SER A C 1
ATOM 905 O O . SER A 1 113 ? 49.495 23.281 26.864 1.00 40.25 113 SER A O 1
ATOM 907 N N . ILE A 1 114 ? 49.760 22.403 28.946 1.00 41.38 114 ILE A N 1
ATOM 908 C CA . ILE A 1 114 ? 51.191 22.444 29.278 1.00 41.38 114 ILE A CA 1
ATOM 909 C C . ILE A 1 114 ? 51.843 21.326 28.418 1.00 41.38 114 ILE A C 1
ATOM 911 O O . ILE A 1 114 ? 51.200 20.288 28.260 1.00 41.38 114 ILE A O 1
ATOM 915 N N . ASP A 1 115 ? 52.962 21.452 27.700 1.00 35.94 115 ASP A N 1
ATOM 916 C CA . ASP A 1 115 ? 54.273 22.089 27.913 1.00 35.94 115 ASP A CA 1
ATOM 917 C C . ASP A 1 115 ? 54.811 22.764 26.632 1.00 35.94 115 ASP A C 1
ATOM 919 O O . ASP A 1 115 ? 54.515 22.259 25.520 1.00 35.94 115 ASP A O 1
#

Secondary structure (DSSP, 8-state):
--EEEEEE-EE-SSSEEEEE--HHHHHHTT--SEEEEEEEE-TTSPEEEEEEEEEEETTEEEEEEEGGG--TT-EEEEEEEEEEEE------TT---------------PPP---

pLDDT: mean 79.38, std 21.77, range [32.59, 96.12]

Sequence (115 aa):
MPLRFLTRLTKGAGHYHIFYIPKYVKDFYGLKSGSYMGGVTQKNGLSANYRIDLSTYRDTLRGRVLESAGFSKSIVEVWMYPDTWKPQVTMDSTKMSILSGKQCEKKYVPVASID

Radius of gyration: 21.8 Å; chains: 1; bounding box: 68×46×43 Å